Protein AF-A0A353YDJ3-F1 (afdb_monomer)

Solvent-accessible surface area (backbone atoms only — not comparable to full-atom values): 9163 Å² total; per-residue (Å²): 134,84,77,67,96,81,50,89,84,60,76,70,96,67,77,80,76,72,71,76,66,75,85,61,95,69,74,96,69,61,33,63,44,100,56,66,50,52,70,70,47,53,52,40,19,43,54,29,16,43,75,53,62,18,46,76,46,64,39,62,70,49,52,60,70,65,60,52,88,58,36,30,61,24,66,54,40,31,31,22,21,68,60,19,26,40,29,36,42,35,77,42,50,65,34,65,43,36,68,44,67,26,51,28,26,38,32,48,39,48,54,28,24,47,33,69,37,64,70,60,40,54,62,58,40,45,72,52,64,75,74,30,94,44,73,48,78,42,62,32,30,29,74,46,67,47,98,86,68,50,77,42,65,32,83,75,9,16,43,38,32,37,38,25,41,92

Structure (mmCIF, N/CA/C/O backbone):
data_AF-A0A353YDJ3-F1
#
_entry.id   AF-A0A353YDJ3-F1
#
loop_
_atom_site.group_PDB
_atom_site.id
_atom_site.type_symbol
_atom_site.label_atom_id
_atom_site.label_alt_id
_atom_site.label_comp_id
_atom_site.label_asym_id
_atom_site.label_entity_id
_atom_site.label_seq_id
_atom_site.pdbx_PDB_ins_code
_atom_site.Cartn_x
_atom_site.Cartn_y
_atom_site.Cartn_z
_atom_site.occupancy
_atom_site.B_iso_or_equiv
_atom_site.auth_seq_id
_atom_site.auth_comp_id
_atom_site.auth_asym_id
_atom_site.auth_atom_id
_atom_site.pdbx_PDB_model_num
ATOM 1 N N . MET A 1 1 ? 24.835 32.933 -9.445 1.00 48.03 1 MET A N 1
ATOM 2 C CA . MET A 1 1 ? 26.172 32.309 -9.355 1.00 48.03 1 MET A CA 1
ATOM 3 C C . MET A 1 1 ? 26.060 30.941 -10.013 1.00 48.03 1 MET A C 1
ATOM 5 O O . MET A 1 1 ? 25.393 30.081 -9.459 1.00 48.03 1 MET A O 1
ATOM 9 N N . ALA A 1 2 ? 26.530 30.788 -11.253 1.00 55.19 2 ALA A N 1
ATOM 10 C CA . ALA A 1 2 ? 26.428 29.514 -11.968 1.00 55.19 2 ALA A CA 1
ATOM 11 C C . ALA A 1 2 ? 27.532 28.572 -11.469 1.00 55.19 2 ALA A C 1
ATOM 13 O O . ALA A 1 2 ? 28.688 28.983 -11.398 1.00 55.19 2 ALA A O 1
ATOM 14 N N . LEU A 1 3 ? 27.167 27.346 -11.088 1.00 54.28 3 LEU A N 1
ATOM 15 C CA . LEU A 1 3 ? 28.131 26.316 -10.699 1.00 54.28 3 LEU A CA 1
ATOM 16 C C . LEU A 1 3 ? 29.028 25.950 -11.898 1.00 54.28 3 LEU A C 1
ATOM 18 O O . LEU A 1 3 ? 28.551 25.993 -13.040 1.00 54.28 3 LEU A O 1
ATOM 22 N N . PRO A 1 4 ? 30.311 25.617 -11.661 1.00 64.25 4 PRO A N 1
ATOM 23 C CA . PRO A 1 4 ? 31.248 25.253 -12.718 1.00 64.25 4 PRO A CA 1
ATOM 24 C C . PRO A 1 4 ? 30.754 24.029 -13.513 1.00 64.25 4 PRO A C 1
ATOM 26 O O . PRO A 1 4 ? 30.037 23.184 -12.972 1.00 64.25 4 PRO A O 1
ATOM 29 N N . PRO A 1 5 ? 31.099 23.933 -14.810 1.00 62.53 5 PRO A N 1
ATOM 30 C CA . PRO A 1 5 ? 30.530 22.942 -15.727 1.00 62.53 5 PRO A CA 1
ATOM 31 C C . PRO A 1 5 ? 30.808 21.484 -15.329 1.00 62.53 5 PRO A C 1
ATOM 33 O O . PRO A 1 5 ? 29.983 20.631 -15.654 1.00 62.53 5 PRO A O 1
ATOM 36 N N . ASP A 1 6 ? 31.884 21.240 -14.574 1.00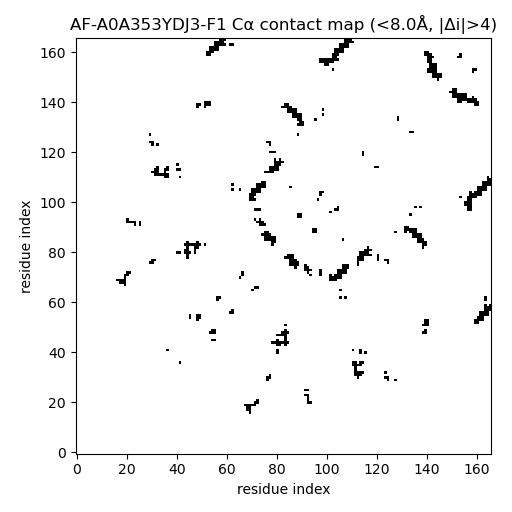 65.88 6 ASP A N 1
ATOM 37 C CA . ASP A 1 6 ? 32.386 19.913 -14.192 1.00 65.88 6 ASP A CA 1
ATOM 38 C C . ASP A 1 6 ? 32.162 19.571 -12.706 1.00 65.88 6 ASP A C 1
ATOM 40 O O . ASP A 1 6 ? 32.916 18.794 -12.125 1.00 65.88 6 ASP A O 1
ATOM 44 N N . ASP A 1 7 ? 31.157 20.169 -12.057 1.00 62.97 7 ASP A N 1
ATOM 45 C CA . ASP A 1 7 ? 30.813 19.815 -10.675 1.00 62.97 7 ASP A CA 1
ATOM 46 C C . ASP A 1 7 ? 30.280 18.364 -10.605 1.00 62.97 7 ASP A C 1
ATOM 48 O O . ASP A 1 7 ? 29.195 18.091 -11.134 1.00 62.97 7 ASP A O 1
ATOM 52 N N . PRO A 1 8 ? 30.994 17.425 -9.945 1.00 57.31 8 PRO A N 1
ATOM 53 C CA . PRO A 1 8 ? 30.561 16.033 -9.813 1.00 57.31 8 PRO A CA 1
ATOM 54 C C . PRO A 1 8 ? 29.278 15.879 -8.981 1.00 57.31 8 PRO A C 1
ATOM 56 O O . PRO A 1 8 ? 28.648 14.824 -9.020 1.00 57.31 8 PRO A O 1
ATOM 59 N N . CYS A 1 9 ? 28.872 16.920 -8.247 1.00 45.53 9 CYS A N 1
ATOM 60 C CA . CYS A 1 9 ? 27.621 16.969 -7.495 1.00 45.53 9 CYS A CA 1
ATOM 61 C C . CYS A 1 9 ? 26.444 17.527 -8.315 1.00 45.53 9 CYS A C 1
ATOM 63 O O . CYS A 1 9 ? 25.332 17.629 -7.792 1.00 45.53 9 CYS A O 1
ATOM 65 N N . ARG A 1 10 ? 26.645 17.894 -9.590 1.00 53.19 10 ARG A N 1
ATOM 66 C CA . ARG A 1 10 ? 25.574 18.419 -10.443 1.00 53.19 10 ARG A CA 1
ATOM 67 C C . ARG A 1 10 ? 24.618 17.288 -10.851 1.00 53.19 10 ARG A C 1
ATOM 69 O O . ARG A 1 10 ? 25.044 16.363 -11.544 1.00 53.19 10 ARG A O 1
ATOM 76 N N . PRO A 1 11 ? 23.322 17.351 -10.490 1.00 46.09 11 PRO A N 1
ATOM 77 C CA . PRO A 1 11 ? 22.370 16.338 -10.924 1.00 46.09 11 PRO A CA 1
ATOM 78 C C . PRO A 1 11 ? 22.221 16.375 -12.456 1.00 46.09 11 PRO A C 1
ATOM 80 O O . PRO A 1 11 ? 22.285 17.459 -13.055 1.00 46.09 11 PRO A O 1
ATOM 83 N N . PRO A 1 12 ? 22.034 15.217 -13.114 1.00 56.09 12 PRO A N 1
ATOM 84 C CA . PRO A 1 12 ? 21.840 15.166 -14.557 1.00 56.09 12 PRO A CA 1
ATOM 85 C C . PRO A 1 12 ? 20.603 15.982 -14.952 1.00 56.09 12 PRO A C 1
ATOM 87 O O . PRO A 1 12 ? 19.600 15.998 -14.240 1.00 56.09 12 PRO A O 1
ATOM 90 N N . ARG A 1 13 ? 20.672 16.672 -16.099 1.00 50.44 13 ARG A N 1
ATOM 91 C CA . ARG A 1 13 ? 19.561 17.504 -16.601 1.00 50.44 13 ARG A CA 1
ATOM 92 C C . ARG A 1 13 ? 18.301 16.695 -16.904 1.00 50.44 13 ARG A C 1
ATOM 94 O O . ARG A 1 13 ? 17.207 17.231 -16.794 1.00 50.44 13 ARG A O 1
ATOM 101 N N . GLU A 1 14 ? 18.466 15.425 -17.256 1.00 38.91 14 GLU A N 1
ATOM 102 C CA . GLU A 1 14 ? 17.385 14.472 -17.469 1.00 38.91 14 GLU A CA 1
ATOM 103 C C . GLU A 1 14 ? 17.770 13.145 -16.824 1.00 38.91 14 GLU A C 1
ATOM 105 O O . GLU A 1 14 ? 18.828 12.579 -17.108 1.00 38.91 14 GLU A O 1
ATOM 110 N N . TYR A 1 15 ? 16.901 12.644 -15.948 1.00 44.25 15 TYR A N 1
ATOM 111 C CA . TYR A 1 15 ? 16.969 11.255 -15.527 1.00 44.25 15 TYR A CA 1
ATOM 112 C C . TYR A 1 15 ? 16.364 10.391 -16.639 1.00 44.25 15 TYR A C 1
ATOM 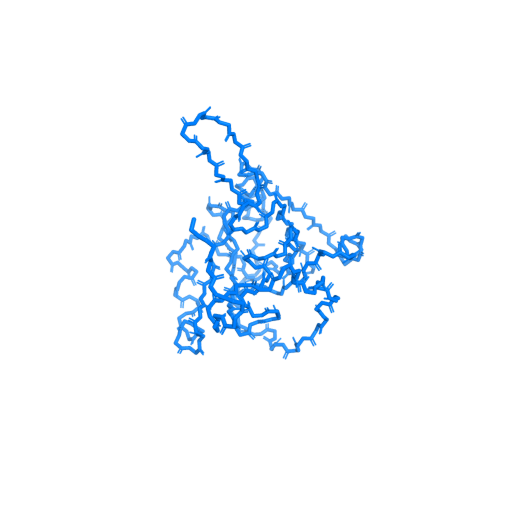114 O O . TYR A 1 15 ? 15.279 10.719 -17.131 1.00 44.25 15 TYR A O 1
ATOM 122 N N . PRO A 1 16 ? 17.021 9.291 -17.048 1.00 42.50 16 PRO A N 1
ATOM 1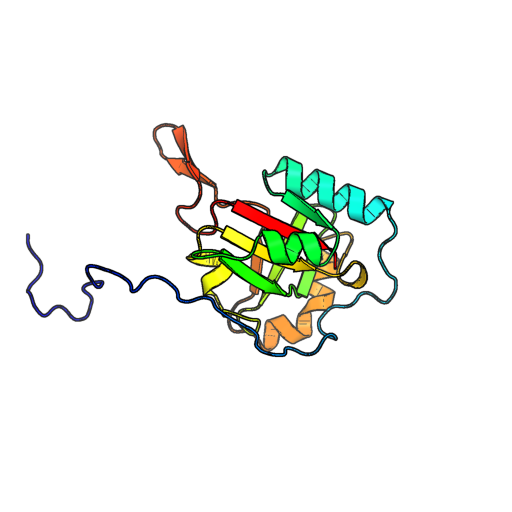23 C CA . PRO A 1 16 ? 16.434 8.373 -18.013 1.00 42.50 16 PRO A CA 1
ATOM 124 C C . PRO A 1 16 ? 15.075 7.896 -17.492 1.00 42.50 16 PRO A C 1
ATOM 126 O O . PRO A 1 16 ? 14.957 7.483 -16.331 1.00 42.50 16 PRO A O 1
ATOM 129 N N . ARG A 1 17 ? 14.041 7.965 -18.342 1.00 42.72 17 ARG A N 1
ATOM 130 C CA . ARG A 1 17 ? 12.711 7.469 -17.973 1.00 42.72 17 ARG A CA 1
ATOM 131 C C . ARG A 1 17 ? 12.824 5.991 -17.571 1.00 42.72 17 ARG A C 1
ATOM 133 O O . ARG A 1 17 ? 13.516 5.242 -18.265 1.00 42.72 17 ARG A O 1
ATOM 140 N N . PRO A 1 18 ? 12.195 5.563 -16.461 1.00 45.25 18 PRO A N 1
ATOM 141 C CA . PRO A 1 18 ? 12.142 4.155 -16.097 1.00 45.25 18 PRO A CA 1
ATOM 142 C C . PRO A 1 18 ? 11.694 3.300 -17.279 1.00 45.25 18 PRO A C 1
ATOM 144 O O . PRO A 1 18 ? 10.592 3.488 -17.787 1.00 45.25 18 PRO A O 1
ATOM 147 N N . GLY A 1 19 ? 12.511 2.323 -17.670 1.00 40.66 19 GLY A N 1
ATOM 148 C CA . GLY A 1 19 ? 11.967 1.117 -18.282 1.00 40.66 19 GLY A CA 1
ATOM 149 C C . GLY A 1 19 ? 11.124 0.355 -17.248 1.00 40.66 19 GLY A C 1
ATOM 150 O O . GLY A 1 19 ? 11.311 0.553 -16.041 1.00 40.66 19 GLY A O 1
ATOM 151 N N . PRO A 1 20 ? 10.202 -0.512 -17.682 1.00 39.97 20 PRO A N 1
ATOM 152 C CA . PRO A 1 20 ? 9.388 -1.298 -16.767 1.00 39.97 20 PRO A CA 1
ATOM 153 C C . PRO A 1 20 ? 10.272 -2.220 -15.912 1.00 39.97 20 PRO A C 1
ATOM 155 O O . PRO A 1 20 ? 11.082 -2.996 -16.423 1.00 39.97 20 PRO A O 1
ATOM 158 N N . VAL A 1 21 ? 10.138 -2.119 -14.589 1.00 44.62 21 VAL A N 1
ATOM 159 C CA . VAL A 1 21 ? 10.876 -2.965 -13.646 1.00 44.62 21 VAL A CA 1
ATOM 160 C C . VAL A 1 21 ? 10.125 -4.288 -13.514 1.00 44.62 21 VAL A C 1
ATOM 162 O O . VAL A 1 21 ? 9.157 -4.393 -12.765 1.00 44.62 21 VAL A O 1
ATOM 165 N N . TYR A 1 22 ? 10.549 -5.298 -14.273 1.00 40.34 22 TYR A N 1
ATOM 166 C CA . TYR A 1 22 ? 9.953 -6.631 -14.233 1.00 40.34 22 TYR A CA 1
ATOM 167 C C . TYR A 1 22 ? 10.728 -7.590 -13.319 1.00 40.34 22 TYR A C 1
ATOM 169 O O . TYR A 1 22 ? 11.937 -7.751 -13.444 1.00 40.34 22 TYR A O 1
ATOM 177 N N . ALA A 1 23 ? 9.967 -8.239 -12.436 1.00 36.62 23 ALA A N 1
ATOM 178 C CA . ALA A 1 23 ? 10.197 -9.522 -11.764 1.00 36.62 23 ALA A CA 1
ATOM 179 C C . ALA A 1 23 ? 11.621 -9.881 -11.256 1.00 36.62 23 ALA A C 1
ATOM 181 O O . ALA A 1 23 ? 12.478 -10.356 -11.990 1.00 36.62 23 ALA A O 1
ATOM 182 N N . CYS A 1 24 ? 11.799 -9.826 -9.936 1.00 30.31 24 CYS A N 1
ATOM 183 C CA . CYS A 1 24 ? 12.750 -10.599 -9.153 1.00 30.31 24 CYS A CA 1
ATOM 184 C C . CYS A 1 24 ? 11.888 -11.536 -8.311 1.00 30.31 24 CYS A C 1
ATOM 186 O O . CYS A 1 24 ? 10.984 -11.087 -7.601 1.00 30.31 24 CYS A O 1
ATOM 188 N N . ALA A 1 25 ? 12.125 -12.837 -8.444 1.00 35.44 25 ALA A N 1
ATOM 189 C CA . ALA A 1 25 ? 11.451 -13.854 -7.659 1.00 35.44 25 ALA A CA 1
ATOM 190 C C . ALA A 1 25 ? 11.921 -13.756 -6.199 1.00 35.44 25 ALA A C 1
ATOM 192 O O . ALA A 1 25 ? 12.898 -14.392 -5.810 1.00 35.44 25 ALA A O 1
ATOM 193 N N . CYS A 1 26 ? 11.240 -12.949 -5.384 1.00 33.66 26 CYS A N 1
ATOM 194 C CA . CYS A 1 26 ? 11.363 -13.062 -3.936 1.00 33.66 26 CYS A CA 1
ATOM 195 C C . CYS A 1 26 ? 10.409 -14.158 -3.441 1.00 33.66 26 CYS A C 1
ATOM 197 O O . CYS A 1 26 ? 9.257 -14.212 -3.879 1.00 33.66 26 CYS A O 1
ATOM 199 N N . PRO A 1 27 ? 10.885 -15.056 -2.562 1.00 38.53 27 PRO A N 1
ATOM 200 C CA . PRO A 1 27 ? 10.130 -16.213 -2.118 1.00 38.53 27 PRO A CA 1
ATOM 201 C C . PRO A 1 27 ? 8.849 -15.748 -1.435 1.00 38.53 27 PRO A C 1
ATOM 203 O O . PRO A 1 27 ? 8.856 -14.869 -0.576 1.00 38.53 27 PRO A O 1
ATOM 206 N N . SER A 1 28 ? 7.754 -16.391 -1.809 1.00 40.72 28 SER A N 1
ATOM 207 C CA . SER A 1 28 ? 6.376 -16.206 -1.357 1.00 40.72 28 SER A CA 1
ATOM 208 C C . SER A 1 28 ? 6.144 -16.316 0.163 1.00 40.72 28 SER A C 1
ATOM 210 O O . SER A 1 28 ? 4.991 -16.357 0.584 1.00 40.72 28 SER A O 1
ATOM 212 N N . ALA A 1 29 ? 7.190 -16.364 0.987 1.00 41.03 29 ALA A N 1
ATOM 213 C CA . ALA A 1 29 ? 7.150 -16.731 2.399 1.00 41.03 29 ALA A CA 1
ATOM 214 C C . ALA A 1 29 ? 7.479 -15.586 3.376 1.00 41.03 29 ALA A C 1
ATOM 216 O O . ALA A 1 29 ? 7.443 -15.807 4.584 1.00 41.03 29 ALA A O 1
ATOM 217 N N . VAL A 1 30 ? 7.799 -14.374 2.907 1.00 48.22 30 VAL A N 1
ATOM 218 C CA . VAL A 1 30 ? 8.104 -13.262 3.822 1.00 48.22 30 VAL A CA 1
ATOM 219 C C . VAL A 1 30 ? 6.799 -12.591 4.262 1.00 48.22 30 VAL A C 1
ATOM 221 O O . VAL A 1 30 ? 6.176 -11.870 3.489 1.00 48.22 30 VAL A O 1
ATOM 224 N N . GLY A 1 31 ? 6.377 -12.863 5.499 1.00 50.00 31 GLY A N 1
ATOM 225 C CA . GLY A 1 31 ? 5.320 -12.114 6.187 1.00 50.00 31 GLY A CA 1
ATOM 226 C C . GLY A 1 31 ? 3.899 -12.695 6.162 1.00 50.00 31 GLY A C 1
ATOM 227 O O . GLY A 1 31 ? 2.962 -11.999 6.544 1.00 50.00 31 GLY A O 1
ATOM 228 N N . ALA A 1 32 ? 3.708 -13.952 5.747 1.00 51.62 32 ALA A N 1
ATOM 229 C CA . ALA A 1 32 ? 2.390 -14.592 5.792 1.00 51.62 32 ALA A CA 1
ATOM 230 C C . ALA A 1 32 ? 1.923 -14.819 7.245 1.00 51.62 32 ALA A C 1
ATOM 232 O O . ALA A 1 32 ? 2.563 -15.537 8.016 1.00 51.62 32 ALA A O 1
ATOM 233 N N . HIS A 1 33 ? 0.785 -14.234 7.615 1.00 49.72 33 HIS A N 1
ATOM 234 C CA . HIS A 1 33 ? 0.070 -14.547 8.844 1.00 49.72 33 HIS A CA 1
ATOM 235 C C . HIS A 1 33 ? -0.612 -15.927 8.698 1.00 49.72 33 HIS A C 1
ATOM 237 O O . HIS A 1 33 ? -1.216 -16.206 7.661 1.00 49.72 33 HIS A O 1
ATOM 243 N N . PRO A 1 34 ? -0.561 -16.816 9.712 1.00 49.06 34 PRO A N 1
ATOM 244 C CA . PRO A 1 34 ? -0.991 -18.218 9.601 1.00 49.06 34 PRO A CA 1
ATOM 245 C C . PRO A 1 34 ? -2.494 -18.436 9.357 1.00 49.06 34 PRO A C 1
ATOM 247 O O . PRO A 1 34 ? -2.929 -19.581 9.240 1.00 49.06 34 PRO A O 1
ATOM 250 N N . ARG A 1 35 ? -3.307 -17.375 9.273 1.00 54.66 35 ARG A N 1
ATOM 251 C CA . ARG A 1 35 ? -4.697 -17.455 8.813 1.00 54.66 35 ARG A CA 1
ATOM 252 C C . ARG A 1 35 ? -4.951 -16.384 7.754 1.00 54.66 35 ARG A C 1
ATOM 254 O O . ARG A 1 35 ? -4.645 -15.223 8.027 1.00 54.66 35 ARG A O 1
ATOM 261 N N . PRO A 1 36 ? -5.542 -16.736 6.596 1.00 57.47 36 PRO A N 1
ATOM 262 C CA . PRO A 1 36 ? -5.975 -15.734 5.635 1.00 57.47 36 PRO A CA 1
ATOM 263 C C . PRO A 1 36 ? -6.957 -14.790 6.322 1.00 57.47 36 PRO A C 1
ATOM 265 O O . PRO A 1 36 ? -7.843 -15.228 7.066 1.00 57.47 36 PRO A O 1
ATOM 268 N N . ALA A 1 37 ? -6.774 -13.492 6.105 1.00 63.44 37 ALA A N 1
ATOM 269 C CA . ALA A 1 37 ? -7.630 -12.501 6.715 1.00 63.44 37 ALA A CA 1
ATOM 270 C C . ALA A 1 37 ? -9.088 -12.699 6.279 1.00 63.44 37 ALA A C 1
ATOM 272 O O . ALA A 1 37 ? -9.393 -12.895 5.101 1.00 63.44 37 ALA A O 1
ATOM 273 N N . GLY A 1 38 ? -10.002 -12.662 7.250 1.00 72.44 38 GLY A N 1
ATOM 274 C CA . GLY A 1 38 ? -11.433 -12.701 6.969 1.00 72.44 38 GLY A CA 1
ATOM 275 C C . GLY A 1 38 ? -11.869 -11.467 6.176 1.00 72.44 38 GLY A C 1
ATOM 276 O O . GLY A 1 38 ? -11.237 -10.413 6.260 1.00 72.44 38 GLY A O 1
ATOM 277 N N . ARG A 1 39 ? -12.986 -11.581 5.447 1.00 79.69 39 ARG A N 1
ATOM 278 C CA . ARG A 1 39 ? -13.521 -10.510 4.587 1.00 79.69 39 ARG A CA 1
ATOM 279 C C . ARG A 1 39 ? -13.592 -9.148 5.291 1.00 79.69 39 ARG A C 1
ATOM 281 O O . ARG A 1 39 ? -13.138 -8.161 4.734 1.00 79.69 39 ARG A O 1
ATOM 288 N N . ALA A 1 40 ? -14.016 -9.131 6.554 1.00 83.06 40 ALA A N 1
ATOM 289 C CA . ALA A 1 40 ? -14.106 -7.917 7.366 1.00 83.06 40 ALA A CA 1
ATOM 290 C C . ALA A 1 40 ? -12.771 -7.163 7.537 1.00 83.06 40 ALA A C 1
ATOM 292 O O . ALA A 1 40 ? -12.761 -5.939 7.646 1.00 83.06 40 ALA A O 1
ATOM 293 N N . VAL A 1 41 ? -11.636 -7.867 7.574 1.00 84.25 41 VAL A N 1
ATOM 294 C CA . VAL A 1 41 ? -10.322 -7.227 7.738 1.00 84.25 41 VAL A CA 1
ATOM 295 C C . VAL A 1 41 ? -9.856 -6.622 6.410 1.00 84.25 41 VAL A C 1
ATOM 297 O O . VAL A 1 41 ? -9.306 -5.524 6.404 1.00 84.25 41 VAL A O 1
ATOM 3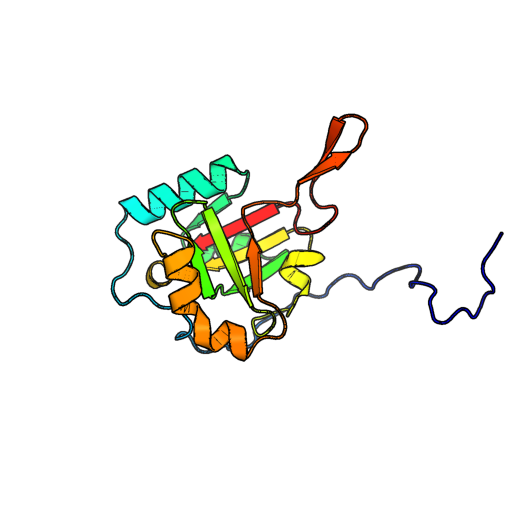00 N N . ILE A 1 42 ? -10.140 -7.291 5.285 1.00 87.56 42 ILE A N 1
ATOM 301 C CA . ILE A 1 42 ? -9.908 -6.748 3.936 1.00 87.56 42 ILE A CA 1
ATOM 302 C C . ILE A 1 42 ? -10.767 -5.500 3.718 1.00 87.56 42 ILE A C 1
ATOM 304 O O . ILE A 1 42 ? -10.266 -4.494 3.220 1.00 87.56 42 ILE A O 1
ATOM 308 N N . ASP A 1 43 ? -12.032 -5.534 4.138 1.00 90.44 43 ASP A N 1
ATOM 309 C CA . ASP A 1 43 ? -12.931 -4.384 4.033 1.00 90.44 43 ASP A CA 1
ATOM 310 C C . ASP A 1 43 ? -12.415 -3.207 4.886 1.00 90.44 43 ASP A C 1
ATOM 312 O O . ASP A 1 43 ? -12.411 -2.066 4.428 1.00 90.44 43 ASP A O 1
ATOM 316 N N . ARG A 1 44 ? -11.888 -3.478 6.093 1.00 90.56 44 ARG A N 1
ATOM 317 C CA . ARG A 1 44 ? -11.256 -2.454 6.945 1.00 90.56 44 ARG A CA 1
ATOM 318 C C . ARG A 1 44 ? -10.024 -1.835 6.285 1.00 90.56 44 ARG A C 1
ATOM 320 O O . ARG A 1 44 ? -9.906 -0.614 6.262 1.00 90.56 44 ARG A O 1
ATOM 327 N N . PHE A 1 45 ? -9.140 -2.666 5.735 1.00 93.69 45 PHE A N 1
ATOM 328 C CA . PHE A 1 45 ? -7.971 -2.198 4.992 1.00 93.69 45 PHE A CA 1
ATOM 329 C C . PHE A 1 45 ? -8.374 -1.335 3.796 1.00 93.69 45 PHE A C 1
ATOM 331 O O . PHE A 1 45 ? -7.801 -0.270 3.584 1.00 93.69 45 PHE A O 1
ATOM 338 N N . THR A 1 46 ? -9.380 -1.785 3.045 1.00 94.25 46 THR A N 1
ATOM 339 C CA . THR A 1 46 ? -9.894 -1.085 1.866 1.00 94.25 46 THR A CA 1
ATOM 340 C C . THR A 1 46 ? -10.420 0.289 2.247 1.00 94.25 46 THR A C 1
ATOM 342 O O . THR A 1 46 ? -9.951 1.286 1.708 1.00 94.25 46 THR A O 1
ATOM 345 N N . ALA A 1 47 ? -11.287 0.359 3.260 1.00 93.56 47 ALA A N 1
ATOM 346 C CA . ALA A 1 47 ? -11.816 1.623 3.756 1.00 93.56 47 ALA A CA 1
ATOM 347 C C . ALA A 1 47 ? -10.707 2.572 4.242 1.00 93.56 47 ALA A C 1
ATOM 349 O O . ALA A 1 47 ? -10.752 3.770 3.966 1.00 93.56 47 ALA A O 1
ATOM 350 N N . ALA A 1 48 ? -9.696 2.050 4.944 1.00 93.50 48 ALA A N 1
ATOM 351 C CA . ALA A 1 48 ? -8.590 2.858 5.448 1.00 93.50 48 ALA A CA 1
ATOM 352 C C . ALA A 1 48 ? -7.696 3.400 4.317 1.00 93.50 48 ALA A C 1
ATOM 354 O O . ALA A 1 48 ? -7.355 4.584 4.324 1.00 93.50 48 ALA A O 1
ATOM 355 N N . LEU A 1 49 ? -7.358 2.568 3.325 1.00 94.38 49 LEU A N 1
ATOM 356 C CA . LEU A 1 49 ? -6.537 2.980 2.185 1.00 94.38 49 LEU A CA 1
ATOM 357 C C . LEU A 1 49 ? -7.285 3.972 1.277 1.00 94.38 49 LEU A C 1
ATOM 359 O O . LEU A 1 49 ? -6.706 4.966 0.837 1.00 94.38 49 LEU A O 1
ATOM 363 N N . GLU A 1 50 ? -8.575 3.754 1.032 1.00 93.88 50 GLU A N 1
ATOM 364 C CA . GLU A 1 50 ? -9.403 4.671 0.241 1.00 93.88 50 GLU A CA 1
ATOM 365 C C . GLU A 1 50 ? -9.603 6.019 0.945 1.00 93.88 50 GLU A C 1
ATOM 367 O O . GLU A 1 50 ? -9.547 7.065 0.296 1.00 93.88 50 GLU A O 1
ATOM 372 N N . ALA A 1 51 ? -9.729 6.035 2.278 1.00 92.06 51 ALA A N 1
ATOM 373 C CA . ALA A 1 51 ? -9.834 7.272 3.057 1.00 92.06 51 ALA A CA 1
ATOM 374 C C . ALA A 1 51 ? -8.594 8.175 2.922 1.00 92.06 51 ALA A C 1
ATOM 376 O O . ALA A 1 51 ? -8.699 9.403 2.988 1.00 92.06 51 ALA A O 1
ATOM 377 N N . VAL A 1 52 ? -7.414 7.589 2.696 1.00 89.88 52 VAL A N 1
ATOM 378 C CA . VAL A 1 52 ? -6.179 8.342 2.430 1.00 89.88 52 VAL A CA 1
ATOM 379 C C . VAL A 1 52 ? -5.939 8.602 0.939 1.00 89.88 52 VAL A C 1
ATOM 381 O O . VAL A 1 52 ? -4.985 9.302 0.604 1.00 89.88 52 VAL A O 1
ATOM 384 N N . GLY A 1 53 ? -6.833 8.146 0.057 1.00 89.88 53 GLY A N 1
ATOM 385 C CA . GLY A 1 53 ? -6.790 8.381 -1.388 1.00 89.88 53 GLY A CA 1
ATOM 386 C C . GLY A 1 53 ? -6.040 7.317 -2.190 1.00 89.88 53 GLY A C 1
ATOM 387 O O . GLY A 1 53 ? -5.652 7.595 -3.319 1.00 89.88 53 GLY A O 1
ATOM 388 N N . GLY A 1 54 ? -5.788 6.140 -1.614 1.00 92.50 54 GLY A N 1
ATOM 389 C CA . GLY A 1 54 ? -5.336 4.972 -2.367 1.00 92.50 54 GLY A CA 1
ATOM 390 C C . GLY A 1 54 ? -6.506 4.190 -2.966 1.00 92.50 54 GLY A C 1
ATOM 391 O O . GLY A 1 54 ? -7.673 4.514 -2.752 1.00 92.50 54 GLY A O 1
ATOM 392 N N . HIS A 1 55 ? -6.189 3.136 -3.712 1.00 94.88 55 HIS A N 1
ATOM 393 C CA . HIS A 1 55 ? -7.183 2.334 -4.425 1.00 94.88 55 HIS A CA 1
ATOM 394 C C . HIS A 1 55 ? -6.958 0.842 -4.204 1.00 94.88 55 HIS A C 1
ATOM 396 O O . HIS A 1 55 ? -5.824 0.372 -4.301 1.00 94.88 55 HIS A O 1
ATOM 402 N N . VAL A 1 56 ? -8.033 0.083 -3.989 1.00 94.56 56 VAL A N 1
ATOM 403 C CA . VAL A 1 56 ? -7.978 -1.381 -3.893 1.00 94.56 56 VAL A CA 1
ATOM 404 C C . VAL A 1 56 ? -8.649 -2.025 -5.100 1.00 94.56 56 VAL A C 1
ATOM 406 O O . VAL A 1 56 ? -9.719 -1.615 -5.536 1.00 94.56 56 VAL A O 1
ATOM 409 N N . HIS A 1 57 ? -8.018 -3.071 -5.623 1.00 94.69 57 HIS A N 1
ATOM 410 C CA . HIS A 1 57 ? -8.523 -3.896 -6.713 1.00 94.69 57 HIS A CA 1
ATOM 411 C C . HIS A 1 57 ? -8.398 -5.380 -6.366 1.00 94.69 57 HIS A C 1
ATOM 413 O O . HIS A 1 57 ? -7.643 -5.767 -5.472 1.00 94.69 57 HIS A O 1
ATOM 419 N N . HIS A 1 58 ? -9.102 -6.230 -7.112 1.00 92.25 58 HIS A N 1
ATOM 420 C CA . HIS A 1 58 ? -9.076 -7.679 -6.922 1.00 92.25 58 HIS A CA 1
ATOM 421 C C . HIS A 1 58 ? -8.846 -8.417 -8.244 1.00 92.25 58 HIS A C 1
ATOM 423 O O . HIS A 1 58 ? -9.418 -8.059 -9.275 1.00 92.25 58 HIS A O 1
ATOM 429 N N . GLY A 1 59 ? -8.055 -9.489 -8.179 1.00 89.25 59 GLY A N 1
ATOM 430 C CA . GLY A 1 59 ? -7.792 -10.410 -9.279 1.00 89.25 59 GLY A CA 1
ATOM 431 C C . GLY A 1 59 ? -6.626 -10.001 -10.182 1.00 89.25 59 GLY A C 1
ATOM 432 O O . GLY A 1 59 ? -6.291 -8.824 -10.332 1.00 89.25 59 GLY A O 1
ATOM 433 N N . ARG A 1 60 ? -6.025 -11.001 -10.841 1.00 88.75 60 ARG A N 1
ATOM 434 C CA . ARG A 1 60 ? -4.894 -10.806 -11.769 1.00 88.75 60 ARG A CA 1
ATOM 435 C C . ARG A 1 60 ? -5.230 -9.891 -12.943 1.00 88.75 60 ARG A C 1
ATOM 437 O O . ARG A 1 60 ? -4.395 -9.089 -13.333 1.00 88.75 60 ARG A O 1
ATOM 444 N N . GLU A 1 61 ? -6.461 -9.932 -13.442 1.00 90.88 61 GLU A N 1
ATOM 445 C CA . GLU A 1 61 ? -6.885 -9.057 -14.540 1.00 90.88 61 GLU A CA 1
ATOM 446 C C . GLU A 1 61 ? -6.773 -7.569 -14.180 1.00 90.88 61 GLU A C 1
ATOM 448 O O . GLU A 1 61 ? -6.447 -6.747 -15.032 1.00 90.88 61 GLU A O 1
ATOM 453 N N . ALA A 1 62 ? -7.034 -7.202 -12.919 1.00 89.44 62 ALA A N 1
ATOM 454 C CA . ALA A 1 62 ? -6.865 -5.826 -12.466 1.00 89.44 62 ALA A CA 1
ATOM 455 C C . ALA A 1 62 ? -5.389 -5.429 -12.409 1.00 89.44 62 ALA A C 1
ATOM 457 O O . ALA A 1 62 ? -5.040 -4.326 -12.827 1.00 89.44 62 ALA A O 1
ATOM 458 N N . LEU A 1 63 ? -4.527 -6.345 -11.957 1.00 88.44 63 LEU A N 1
ATOM 459 C CA . LEU A 1 63 ? -3.082 -6.140 -11.968 1.00 88.44 63 LEU A CA 1
ATOM 460 C C . LEU A 1 63 ? -2.571 -5.907 -13.392 1.00 88.44 63 LEU A C 1
ATOM 462 O O . LEU A 1 63 ? -1.790 -4.987 -13.612 1.00 88.44 63 LEU A O 1
ATOM 466 N N . ASP A 1 64 ? -3.038 -6.699 -14.357 1.00 88.50 64 ASP A N 1
ATOM 467 C CA . ASP A 1 64 ? -2.612 -6.591 -15.752 1.00 88.50 64 ASP A CA 1
ATOM 468 C C . ASP A 1 64 ? -3.070 -5.280 -16.405 1.00 88.50 64 ASP A C 1
ATOM 470 O O . ASP A 1 64 ? -2.300 -4.671 -17.144 1.00 88.50 64 ASP A O 1
ATOM 474 N N . ARG A 1 65 ? -4.276 -4.789 -16.078 1.00 89.94 65 ARG A N 1
ATOM 475 C CA . ARG A 1 65 ? -4.784 -3.491 -16.565 1.00 89.94 65 ARG A CA 1
ATOM 476 C C . ARG A 1 65 ? -3.999 -2.286 -16.050 1.00 89.94 65 ARG A C 1
ATOM 478 O O . ARG A 1 65 ? -3.948 -1.271 -16.733 1.00 89.94 65 ARG A O 1
ATOM 485 N N . LEU A 1 66 ? -3.443 -2.376 -14.843 1.00 87.94 66 LEU A N 1
ATOM 486 C CA . LEU A 1 66 ? -2.697 -1.278 -14.222 1.00 87.94 66 LEU A CA 1
ATOM 487 C C . LEU A 1 66 ? -1.245 -1.199 -14.707 1.00 87.94 66 LEU A C 1
ATOM 489 O O . LEU A 1 66 ? -0.572 -0.208 -14.443 1.00 87.94 66 LEU A O 1
ATOM 493 N N . ARG A 1 67 ? -0.738 -2.221 -15.403 1.00 87.06 67 ARG A N 1
ATOM 494 C CA . ARG A 1 67 ? 0.627 -2.211 -15.943 1.00 87.06 67 ARG A CA 1
ATOM 495 C C . ARG A 1 67 ? 0.747 -1.208 -17.089 1.00 87.06 67 ARG A C 1
ATOM 497 O O . ARG A 1 67 ? -0.117 -1.125 -17.955 1.00 87.06 67 ARG A O 1
ATOM 504 N N . GLY A 1 68 ? 1.872 -0.502 -17.135 1.00 83.69 68 GLY A N 1
ATOM 505 C CA . GLY A 1 68 ? 2.156 0.472 -18.184 1.00 83.69 68 GLY A CA 1
ATOM 506 C C . GLY A 1 68 ? 3.469 1.210 -17.952 1.00 83.69 68 GLY A C 1
ATOM 507 O O . GLY A 1 68 ? 4.224 0.900 -17.029 1.00 83.69 68 GLY A O 1
ATOM 508 N N . GLU A 1 69 ? 3.748 2.194 -18.801 1.00 79.50 69 GLU A N 1
ATOM 509 C CA . GLU A 1 69 ? 4.898 3.083 -18.628 1.00 79.50 69 GLU A CA 1
ATOM 510 C C . GLU A 1 69 ? 4.724 3.966 -17.385 1.00 79.50 69 GLU A C 1
ATOM 512 O O . GLU A 1 69 ? 3.653 4.518 -17.146 1.00 79.50 69 GLU A O 1
ATOM 517 N N . GLY A 1 70 ? 5.785 4.108 -16.584 1.00 81.12 70 GLY A N 1
ATOM 518 C CA . GLY A 1 70 ? 5.749 4.899 -15.347 1.00 81.12 70 GLY A CA 1
ATOM 519 C C . GLY A 1 70 ? 5.041 4.223 -14.168 1.00 81.12 70 GLY A C 1
ATOM 520 O O . GLY A 1 70 ? 4.921 4.836 -13.110 1.00 81.12 70 GLY A O 1
ATOM 521 N N . VAL A 1 71 ? 4.610 2.968 -14.322 1.00 87.44 71 VAL A N 1
ATOM 522 C CA . VAL A 1 71 ? 4.011 2.179 -13.243 1.00 87.44 71 VAL A CA 1
ATOM 523 C C . VAL A 1 71 ? 5.028 1.188 -12.694 1.00 87.44 71 VAL A C 1
ATOM 525 O O . VAL A 1 71 ? 5.624 0.405 -13.437 1.00 87.44 71 VAL A O 1
ATOM 528 N N . SER A 1 72 ? 5.190 1.185 -11.376 1.00 89.00 72 SER A N 1
ATOM 529 C CA . SER A 1 72 ? 5.953 0.159 -10.671 1.00 89.00 72 SER A CA 1
ATOM 530 C C . SER A 1 72 ? 5.016 -0.875 -10.064 1.00 89.00 72 SER A C 1
ATOM 532 O O . SER A 1 72 ? 4.009 -0.524 -9.457 1.00 89.00 72 SER A O 1
ATOM 534 N N . VAL A 1 73 ? 5.341 -2.157 -10.233 1.00 89.94 73 VAL A N 1
ATOM 535 C CA . VAL A 1 73 ? 4.602 -3.260 -9.611 1.00 89.94 73 VAL A CA 1
ATOM 536 C C . VAL A 1 73 ? 5.524 -3.973 -8.637 1.00 89.94 73 VAL A C 1
ATOM 538 O O . VAL A 1 73 ? 6.572 -4.482 -9.042 1.00 89.94 73 VAL A O 1
ATOM 541 N N . THR A 1 74 ? 5.146 -4.031 -7.363 1.00 90.38 74 THR A N 1
ATOM 542 C CA . THR A 1 74 ? 5.950 -4.701 -6.334 1.00 90.38 74 THR A CA 1
ATOM 543 C C . THR A 1 74 ? 5.108 -5.612 -5.451 1.00 90.38 74 THR A C 1
ATOM 545 O O . THR A 1 74 ? 3.974 -5.261 -5.135 1.00 90.38 74 THR A O 1
ATOM 548 N N . PRO A 1 75 ? 5.663 -6.724 -4.947 1.00 90.06 75 PRO A N 1
ATOM 549 C CA . PRO A 1 75 ? 5.074 -7.409 -3.809 1.00 90.06 75 PRO A CA 1
ATOM 550 C C . PRO A 1 75 ? 5.204 -6.543 -2.546 1.00 90.06 75 PRO A C 1
ATOM 552 O O . PRO A 1 75 ? 6.030 -5.627 -2.486 1.00 90.06 75 PRO A O 1
ATOM 555 N N . CYS A 1 76 ? 4.429 -6.863 -1.514 1.00 89.94 76 CYS A N 1
ATOM 556 C CA . CYS A 1 76 ? 4.586 -6.303 -0.171 1.00 89.94 76 CYS A CA 1
ATOM 557 C C . CYS A 1 76 ? 5.052 -7.359 0.836 1.00 89.94 76 CYS A C 1
ATOM 559 O O . CYS A 1 76 ? 4.936 -8.558 0.590 1.00 89.94 76 CYS A O 1
ATOM 561 N N . LEU A 1 77 ? 5.558 -6.906 1.983 1.00 89.56 77 LEU A N 1
ATOM 562 C CA . LEU A 1 77 ? 5.851 -7.757 3.139 1.00 89.56 77 LEU A CA 1
ATOM 563 C C . LEU A 1 77 ? 4.606 -7.989 3.996 1.00 89.56 77 LEU A C 1
ATOM 565 O O . LEU A 1 77 ? 4.338 -9.108 4.416 1.00 89.56 77 LEU A O 1
ATOM 569 N N . ALA A 1 78 ? 3.873 -6.910 4.271 1.00 91.06 78 ALA A N 1
ATOM 570 C CA . ALA A 1 78 ? 2.696 -6.904 5.125 1.00 91.06 78 ALA A CA 1
ATOM 571 C C . ALA A 1 78 ? 1.777 -5.732 4.758 1.00 91.06 78 ALA A C 1
ATOM 573 O O . ALA A 1 78 ? 2.215 -4.735 4.174 1.00 91.06 78 ALA A O 1
ATOM 574 N N . LEU A 1 79 ? 0.509 -5.851 5.139 1.00 92.81 79 LEU A N 1
ATOM 575 C CA . LEU A 1 79 ? -0.530 -4.843 4.949 1.00 92.81 79 LEU A CA 1
ATOM 576 C C . LEU A 1 79 ? -1.205 -4.581 6.294 1.00 92.81 79 LEU A C 1
ATOM 578 O O . LEU A 1 79 ? -1.679 -5.518 6.931 1.00 92.81 79 LEU A O 1
ATOM 582 N N . VAL A 1 80 ? -1.276 -3.328 6.726 1.00 94.06 80 VAL A N 1
ATOM 583 C CA . VAL A 1 80 ? -1.867 -2.950 8.015 1.00 94.06 80 VAL A CA 1
ATOM 584 C C . VAL A 1 80 ? -3.310 -2.521 7.810 1.00 94.06 80 VAL A C 1
ATOM 586 O O . VAL A 1 80 ? -3.574 -1.472 7.221 1.00 94.06 80 VAL A O 1
ATOM 589 N N . ALA A 1 81 ? -4.249 -3.317 8.315 1.00 92.31 81 ALA A N 1
ATOM 590 C CA . ALA A 1 81 ? -5.677 -3.079 8.141 1.00 92.31 81 ALA A CA 1
ATOM 591 C C . ALA A 1 81 ? -6.173 -1.819 8.856 1.00 92.31 81 ALA A C 1
ATOM 593 O O . ALA A 1 81 ? -7.069 -1.151 8.352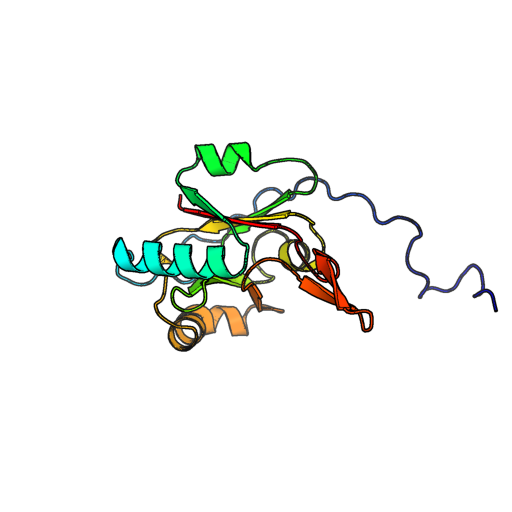 1.00 92.31 81 ALA A O 1
ATOM 594 N N . GLU A 1 82 ? -5.604 -1.484 10.015 1.00 91.50 82 GLU A N 1
ATOM 595 C CA . GLU A 1 82 ? -5.992 -0.300 10.783 1.00 91.50 82 GLU A CA 1
ATOM 596 C C . GLU A 1 82 ? -5.800 1.011 10.015 1.00 91.50 82 GLU A C 1
ATOM 598 O O . GLU A 1 82 ? -6.676 1.872 10.059 1.00 91.50 82 GLU A O 1
ATOM 603 N N . THR A 1 83 ? -4.675 1.152 9.317 1.00 92.75 83 THR A N 1
ATOM 604 C CA . THR A 1 83 ? -4.253 2.410 8.688 1.00 92.75 83 THR A CA 1
ATOM 605 C C . THR A 1 83 ? -4.285 2.370 7.164 1.00 92.75 83 THR A C 1
ATOM 607 O O . THR A 1 83 ? -4.050 3.395 6.532 1.00 92.75 83 THR A O 1
ATOM 610 N N . GLY A 1 84 ? -4.553 1.210 6.556 1.00 93.50 84 GLY A N 1
ATOM 611 C CA . GLY A 1 84 ? -4.445 1.037 5.107 1.00 93.50 84 GLY A CA 1
ATOM 612 C C . GLY A 1 84 ? -2.994 1.131 4.625 1.00 93.50 84 GLY A C 1
ATOM 613 O O . GLY A 1 84 ? -2.734 1.602 3.523 1.00 93.50 84 GLY A O 1
ATOM 614 N N . THR A 1 85 ? -2.026 0.749 5.463 1.00 94.50 85 THR A N 1
ATOM 615 C CA . THR A 1 85 ? -0.597 0.896 5.150 1.00 94.50 85 THR A CA 1
ATOM 616 C C . THR A 1 85 ? -0.057 -0.336 4.441 1.00 94.50 85 THR A C 1
ATOM 618 O O . THR A 1 85 ? -0.283 -1.462 4.879 1.00 94.50 85 THR A O 1
ATOM 621 N N . VAL A 1 86 ? 0.742 -0.124 3.400 1.00 93.94 86 VAL A N 1
ATOM 622 C CA . VAL A 1 86 ? 1.531 -1.171 2.748 1.00 93.94 86 VAL A CA 1
ATOM 623 C C . VAL A 1 86 ? 2.972 -1.112 3.238 1.00 93.94 86 VAL A C 1
ATOM 625 O O . VAL A 1 86 ? 3.583 -0.044 3.257 1.00 93.94 86 VAL A O 1
ATOM 628 N N . VAL A 1 87 ? 3.541 -2.262 3.590 1.00 92.69 87 VAL A N 1
ATOM 629 C CA . VAL A 1 87 ? 4.950 -2.386 3.966 1.00 92.69 87 VAL A CA 1
ATOM 630 C C . VAL A 1 87 ? 5.749 -2.995 2.818 1.00 92.69 87 VAL A C 1
ATOM 632 O O . VAL A 1 87 ? 5.474 -4.116 2.386 1.00 92.69 87 VAL A O 1
ATOM 635 N N . VAL A 1 88 ? 6.773 -2.283 2.350 1.00 91.44 88 VAL A N 1
ATOM 636 C CA . VAL A 1 88 ? 7.647 -2.702 1.242 1.00 91.44 88 VA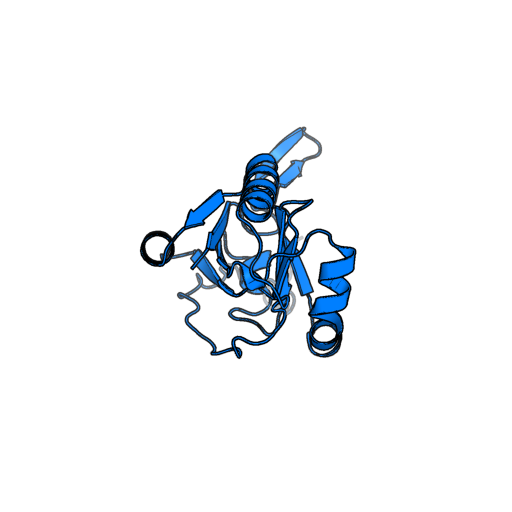L A CA 1
ATOM 637 C C . VAL A 1 88 ? 9.106 -2.659 1.696 1.00 91.44 88 VAL A C 1
ATOM 639 O O . VAL A 1 88 ? 9.513 -1.740 2.399 1.00 91.44 88 VAL A O 1
ATOM 642 N N . SER A 1 89 ? 9.909 -3.650 1.309 1.00 89.38 89 SER A N 1
ATOM 643 C CA . SER A 1 89 ? 11.354 -3.687 1.580 1.00 89.38 89 SER A CA 1
ATOM 644 C C . SER A 1 89 ? 12.158 -3.300 0.344 1.00 89.38 89 SER A C 1
ATOM 646 O O . SER A 1 89 ? 11.800 -3.643 -0.780 1.00 89.38 89 SER A O 1
ATOM 648 N N . SER A 1 90 ? 13.308 -2.660 0.556 1.00 86.00 90 SER A N 1
ATOM 649 C CA . SER A 1 90 ? 14.274 -2.360 -0.503 1.00 86.00 90 SER A CA 1
ATOM 650 C C . SER A 1 90 ? 14.931 -3.600 -1.122 1.00 86.00 90 SER A C 1
ATOM 652 O O . SER A 1 90 ? 15.728 -3.461 -2.045 1.00 86.00 90 SER A O 1
ATOM 654 N N . ARG A 1 91 ? 14.713 -4.794 -0.563 1.00 82.31 91 ARG A N 1
ATOM 655 C CA . ARG A 1 91 ? 15.157 -6.071 -1.143 1.00 82.31 91 ARG A CA 1
ATOM 656 C C . ARG A 1 91 ? 14.135 -6.649 -2.114 1.00 82.31 91 ARG A C 1
ATOM 658 O O . ARG A 1 91 ? 14.479 -7.545 -2.880 1.00 82.31 91 ARG A O 1
ATOM 665 N N . LEU A 1 92 ? 12.899 -6.151 -2.068 1.00 79.56 92 LEU A N 1
ATOM 666 C CA . LEU A 1 92 ? 11.866 -6.509 -3.022 1.00 79.56 92 LEU A CA 1
ATOM 667 C C . LEU A 1 92 ? 12.139 -5.841 -4.373 1.00 79.56 92 LEU A C 1
ATOM 669 O O . LEU A 1 92 ? 13.065 -5.046 -4.564 1.00 79.56 92 LEU A O 1
ATOM 673 N N . LEU A 1 93 ? 11.301 -6.205 -5.333 1.00 76.12 93 LEU A N 1
ATOM 674 C CA . LEU A 1 93 ? 11.330 -5.694 -6.689 1.00 76.12 93 LEU A CA 1
ATOM 675 C C . LEU A 1 93 ? 11.420 -4.168 -6.769 1.00 76.12 93 LEU A C 1
ATOM 677 O O . LEU A 1 93 ? 10.641 -3.459 -6.147 1.00 76.12 93 LEU A O 1
ATOM 681 N N . GLY A 1 94 ? 12.376 -3.672 -7.557 1.00 70.62 94 GLY A N 1
ATOM 682 C CA . GLY A 1 94 ? 12.587 -2.235 -7.770 1.00 70.62 94 GLY A CA 1
ATOM 683 C C . GLY A 1 94 ? 13.328 -1.502 -6.649 1.00 70.62 94 GLY A C 1
ATOM 684 O O . GLY A 1 94 ? 13.629 -0.315 -6.793 1.00 70.62 94 GLY A O 1
ATOM 685 N N . GLY A 1 95 ? 13.701 -2.180 -5.564 1.00 83.31 95 GLY A N 1
ATOM 686 C CA . GLY A 1 95 ? 14.470 -1.573 -4.485 1.00 83.31 95 GLY A CA 1
ATOM 687 C C . GLY A 1 95 ? 13.710 -0.436 -3.801 1.00 83.31 95 GLY A C 1
ATOM 688 O O . GLY A 1 95 ? 12.597 -0.626 -3.330 1.00 83.31 95 GLY A O 1
ATOM 689 N N . ARG A 1 96 ? 14.312 0.757 -3.724 1.00 85.19 96 ARG A N 1
ATOM 690 C CA . ARG A 1 96 ? 13.670 1.946 -3.118 1.00 85.19 96 ARG A CA 1
ATOM 691 C C . ARG A 1 96 ? 12.914 2.814 -4.125 1.00 85.19 96 ARG A C 1
ATOM 693 O O . ARG A 1 96 ? 12.255 3.766 -3.728 1.00 85.19 96 ARG A O 1
ATOM 700 N N . ARG A 1 97 ? 13.046 2.528 -5.421 1.00 83.62 97 ARG A N 1
ATOM 701 C CA . ARG A 1 97 ? 12.515 3.375 -6.494 1.00 83.62 97 ARG A CA 1
ATOM 702 C C . ARG A 1 97 ? 10.976 3.417 -6.533 1.00 83.62 97 ARG A C 1
ATOM 704 O O . ARG A 1 97 ? 10.468 4.536 -6.581 1.00 83.62 97 ARG A O 1
ATOM 711 N N . PRO A 1 98 ? 10.247 2.285 -6.438 1.00 83.62 98 PRO A N 1
ATOM 712 C CA . PRO A 1 98 ? 8.782 2.265 -6.501 1.00 83.62 98 PRO A CA 1
ATOM 713 C C . PRO A 1 98 ? 8.120 3.215 -5.502 1.00 83.62 98 PRO A C 1
ATOM 715 O O . PRO A 1 98 ? 7.189 3.934 -5.838 1.00 83.62 98 PRO A O 1
ATOM 718 N N . SER A 1 99 ? 8.669 3.286 -4.289 1.00 82.56 99 SER A N 1
ATOM 719 C CA . SER A 1 99 ? 8.113 4.098 -3.207 1.00 82.56 99 SER A CA 1
ATOM 720 C C . SER A 1 99 ? 8.547 5.569 -3.227 1.00 82.56 99 SER A C 1
ATOM 722 O O . SER A 1 99 ? 8.032 6.350 -2.432 1.00 82.56 99 SER A O 1
ATOM 724 N N . LEU A 1 100 ? 9.522 5.951 -4.062 1.00 83.38 100 LEU A N 1
ATOM 725 C CA . LEU A 1 100 ? 10.160 7.277 -4.013 1.00 83.38 100 LEU A CA 1
ATOM 726 C C . LEU A 1 100 ? 10.083 8.061 -5.323 1.00 83.38 100 LEU A C 1
ATOM 728 O O . LEU A 1 100 ? 10.061 9.287 -5.286 1.00 83.38 100 LEU A O 1
ATOM 732 N N . VAL A 1 101 ? 10.120 7.376 -6.465 1.00 83.31 101 VAL A N 1
ATOM 733 C CA . VAL A 1 101 ? 10.339 8.006 -7.776 1.00 83.31 101 VAL A CA 1
ATOM 734 C C . VAL A 1 101 ? 9.185 7.746 -8.727 1.00 83.31 101 VAL A C 1
ATOM 736 O O . VAL A 1 101 ? 8.817 8.634 -9.493 1.00 83.31 101 VAL A O 1
ATOM 739 N N . ASP A 1 102 ? 8.650 6.527 -8.726 1.00 84.69 102 ASP A N 1
ATOM 740 C CA . ASP A 1 102 ? 7.681 6.141 -9.741 1.00 84.69 102 ASP A CA 1
ATOM 741 C C . ASP A 1 102 ? 6.319 6.797 -9.428 1.00 84.69 102 ASP A C 1
ATOM 743 O O . ASP A 1 102 ? 5.851 6.725 -8.290 1.00 84.69 102 ASP A O 1
ATOM 747 N N . PRO A 1 103 ? 5.681 7.471 -10.406 1.00 85.62 103 PRO A N 1
ATOM 748 C CA . PRO A 1 103 ? 4.475 8.264 -10.164 1.00 85.62 103 PRO A CA 1
ATOM 749 C C . PRO A 1 103 ? 3.283 7.404 -9.740 1.00 85.62 103 PRO A C 1
ATOM 751 O O . PRO A 1 103 ? 2.433 7.875 -8.986 1.00 85.62 103 PRO A O 1
ATOM 754 N N . VAL A 1 104 ? 3.242 6.150 -10.194 1.00 89.62 104 VAL A N 1
ATOM 755 C CA . VAL A 1 104 ? 2.220 5.173 -9.824 1.00 89.62 104 VAL A CA 1
ATOM 756 C C . VAL A 1 104 ? 2.895 3.948 -9.223 1.00 89.62 104 VAL A C 1
ATOM 758 O O . VAL A 1 104 ? 3.776 3.333 -9.838 1.00 89.62 104 VAL A O 1
ATOM 761 N N . HIS A 1 105 ? 2.443 3.566 -8.031 1.00 92.75 105 HIS A N 1
ATOM 762 C CA . HIS A 1 105 ? 2.910 2.369 -7.344 1.00 92.75 105 HIS A CA 1
ATOM 763 C C . HIS A 1 105 ? 1.765 1.379 -7.154 1.00 92.75 105 HIS A C 1
ATOM 765 O O . HIS A 1 105 ? 0.799 1.633 -6.437 1.00 92.75 105 HIS A O 1
ATOM 771 N N . VAL A 1 106 ? 1.882 0.237 -7.823 1.00 92.75 106 VAL A N 1
ATOM 772 C CA . VAL A 1 106 ? 0.954 -0.885 -7.731 1.00 92.75 106 VAL A CA 1
ATOM 773 C C . VAL A 1 106 ? 1.575 -1.970 -6.863 1.00 92.75 106 VAL A C 1
ATOM 775 O O . VAL A 1 106 ? 2.693 -2.430 -7.092 1.00 92.75 106 VAL A O 1
ATOM 778 N N . VAL A 1 107 ? 0.823 -2.408 -5.868 1.00 93.31 107 VAL A N 1
ATOM 779 C CA . VAL A 1 107 ? 1.241 -3.422 -4.913 1.00 93.31 107 VAL A CA 1
ATOM 780 C C . VAL A 1 107 ? 0.458 -4.694 -5.188 1.00 93.31 107 VAL A C 1
ATOM 782 O O . VAL A 1 107 ? -0.767 -4.712 -5.081 1.00 93.31 107 VAL A O 1
ATOM 785 N N . GLU A 1 108 ? 1.169 -5.764 -5.522 1.00 92.62 108 GLU A N 1
ATOM 786 C CA . GLU A 1 108 ? 0.612 -7.112 -5.581 1.00 92.62 108 GLU A CA 1
ATOM 787 C C . GLU A 1 108 ? 0.585 -7.689 -4.161 1.00 92.62 108 GLU A C 1
ATOM 789 O O . GLU A 1 108 ? 1.626 -7.850 -3.517 1.00 92.62 108 GLU A O 1
ATOM 794 N N . ALA A 1 109 ? -0.617 -7.960 -3.665 1.00 91.50 109 ALA A N 1
ATOM 795 C CA . ALA A 1 109 ? -0.877 -8.293 -2.275 1.00 91.50 109 ALA A CA 1
ATOM 796 C C . ALA A 1 109 ? -1.673 -9.591 -2.157 1.00 91.50 109 ALA A C 1
ATOM 798 O O . ALA A 1 109 ? -2.546 -9.884 -2.972 1.00 91.50 109 ALA A O 1
ATOM 799 N N . ARG A 1 110 ? -1.425 -10.344 -1.087 1.00 88.81 110 ARG A N 1
ATOM 800 C CA . ARG A 1 110 ? -2.212 -11.528 -0.737 1.00 88.81 110 ARG A CA 1
ATOM 801 C C . ARG A 1 110 ? -2.942 -11.323 0.586 1.00 88.81 110 ARG A C 1
ATOM 803 O O . ARG A 1 110 ? -2.458 -10.636 1.485 1.00 88.81 110 ARG A O 1
ATOM 810 N N . ALA A 1 111 ? -4.099 -11.964 0.735 1.00 86.69 111 ALA A N 1
ATOM 811 C CA . ALA A 1 111 ? -4.922 -11.841 1.941 1.00 86.69 111 ALA A CA 1
ATOM 812 C C . ALA A 1 111 ? -4.260 -12.413 3.214 1.00 86.69 111 ALA A C 1
ATOM 814 O O . ALA A 1 111 ? -4.649 -12.047 4.320 1.00 86.69 111 ALA A O 1
ATOM 815 N N . ASP A 1 112 ? -3.271 -13.301 3.081 1.00 83.62 112 ASP A N 1
ATOM 816 C CA . ASP A 1 112 ? -2.485 -13.839 4.199 1.00 83.62 112 ASP A CA 1
ATOM 817 C C . ASP A 1 112 ? -1.444 -12.842 4.737 1.00 83.62 112 ASP A C 1
ATOM 819 O O . ASP A 1 112 ? -0.952 -13.021 5.842 1.00 83.62 112 ASP A O 1
ATOM 823 N N . GLN A 1 113 ? -1.122 -11.774 4.004 1.00 87.69 113 GLN A N 1
ATOM 824 C CA . GLN A 1 113 ? -0.157 -10.745 4.428 1.00 87.69 113 GLN A CA 1
ATOM 825 C C . GLN A 1 113 ? -0.816 -9.599 5.209 1.00 87.69 113 GLN A C 1
ATOM 827 O O . GLN A 1 113 ? -0.153 -8.646 5.624 1.00 87.69 113 GLN A O 1
ATOM 832 N N . LEU A 1 114 ? -2.136 -9.668 5.377 1.00 89.19 114 LEU A N 1
ATOM 833 C CA . LEU A 1 114 ? -2.927 -8.652 6.042 1.00 89.19 114 LEU A CA 1
ATOM 834 C C . LEU A 1 114 ? -2.906 -8.867 7.560 1.00 89.19 114 LEU A C 1
ATOM 836 O O . LEU A 1 114 ? -3.316 -9.911 8.065 1.00 89.19 114 LEU A O 1
ATOM 840 N N . VAL A 1 115 ? -2.447 -7.852 8.284 1.00 89.75 115 VAL A N 1
ATOM 841 C CA . VAL A 1 115 ? -2.323 -7.835 9.742 1.00 89.75 115 VAL A CA 1
ATOM 842 C C . VAL A 1 115 ? -3.198 -6.728 10.337 1.00 89.75 115 VAL A C 1
ATOM 844 O O . VAL A 1 115 ? -3.475 -5.731 9.665 1.00 89.75 115 VAL A O 1
ATOM 847 N N . PRO A 1 116 ? -3.678 -6.886 11.582 1.00 87.12 116 PRO A N 1
ATOM 848 C CA . PRO A 1 116 ? -4.613 -5.934 12.176 1.00 87.12 116 PRO A CA 1
ATOM 849 C C . PRO A 1 116 ? -3.997 -4.547 12.388 1.00 87.12 116 PRO A C 1
ATOM 851 O O . PRO A 1 116 ? -4.634 -3.551 12.051 1.00 87.12 116 PRO A O 1
ATOM 854 N N . ASP A 1 117 ? -2.768 -4.491 12.902 1.00 88.50 117 ASP A N 1
ATOM 855 C CA . ASP A 1 117 ? -2.118 -3.272 13.382 1.00 88.50 117 ASP A CA 1
ATOM 856 C C . ASP A 1 117 ? -0.624 -3.222 13.019 1.00 88.50 117 ASP A C 1
ATOM 858 O O . ASP A 1 117 ? -0.009 -4.207 12.588 1.00 88.50 117 ASP A O 1
ATOM 862 N N . LEU A 1 118 ? -0.038 -2.033 13.180 1.00 90.88 118 LEU A N 1
ATOM 863 C CA . LEU A 1 118 ? 1.357 -1.773 12.839 1.00 90.88 118 LEU A CA 1
ATOM 864 C C . LEU A 1 118 ? 2.337 -2.540 13.740 1.00 90.88 118 LEU A C 1
ATOM 866 O O . LEU A 1 118 ? 3.383 -2.975 13.264 1.00 90.88 118 LEU A O 1
ATOM 870 N N . ALA A 1 119 ? 2.016 -2.734 15.021 1.00 90.12 119 ALA A N 1
ATOM 871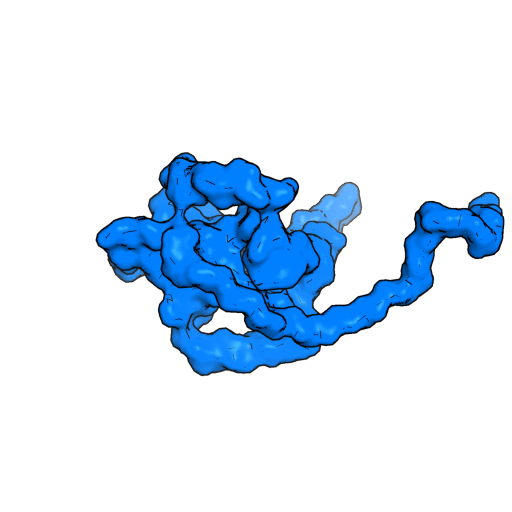 C CA . ALA A 1 119 ? 2.894 -3.455 15.943 1.00 90.12 119 ALA A CA 1
ATOM 872 C C . ALA A 1 119 ? 3.071 -4.914 15.496 1.00 90.12 119 ALA A C 1
ATOM 874 O O . ALA A 1 119 ? 4.196 -5.401 15.382 1.00 90.12 119 ALA A O 1
ATOM 875 N N . THR A 1 120 ? 1.965 -5.564 15.134 1.00 87.69 120 THR A N 1
ATOM 876 C CA . THR A 1 120 ? 1.941 -6.911 14.565 1.00 87.69 120 THR A CA 1
ATOM 877 C C . THR A 1 120 ? 2.727 -6.963 13.258 1.00 87.69 120 THR A C 1
ATOM 879 O O . THR A 1 120 ? 3.518 -7.886 13.060 1.00 87.69 120 THR A O 1
ATOM 882 N N . ALA A 1 121 ? 2.573 -5.958 12.388 1.00 88.75 121 ALA A N 1
ATOM 883 C CA . ALA A 1 121 ? 3.344 -5.871 11.149 1.00 88.75 121 ALA A CA 1
ATOM 884 C C . ALA A 1 121 ? 4.852 -5.852 11.420 1.00 88.75 121 ALA A C 1
ATOM 886 O O . ALA A 1 121 ? 5.583 -6.646 10.835 1.00 88.75 121 ALA A O 1
ATOM 887 N N . LEU A 1 122 ? 5.309 -4.992 12.338 1.00 89.19 122 LEU A N 1
ATOM 888 C CA . LEU A 1 122 ? 6.721 -4.856 12.703 1.00 89.19 122 LEU A CA 1
ATOM 889 C C . LEU A 1 122 ? 7.299 -6.146 13.299 1.00 89.19 122 LEU A C 1
ATOM 891 O O . LEU A 1 122 ? 8.440 -6.492 12.999 1.00 89.19 122 LEU A O 1
ATOM 895 N N . THR A 1 123 ? 6.515 -6.884 14.092 1.00 88.00 123 THR A N 1
ATOM 896 C CA . THR A 1 123 ? 6.914 -8.206 14.599 1.00 88.00 123 THR A CA 1
ATOM 897 C C . THR A 1 123 ? 7.055 -9.227 13.471 1.00 88.00 123 THR A C 1
ATOM 899 O O . THR A 1 123 ? 8.038 -9.960 13.424 1.00 88.00 123 THR A O 1
ATOM 902 N N . VAL A 1 124 ? 6.102 -9.263 12.536 1.00 85.00 124 VAL A N 1
ATOM 903 C CA . VAL A 1 124 ? 6.103 -10.213 11.411 1.00 85.00 124 VAL A CA 1
ATOM 904 C C . VAL A 1 124 ? 7.282 -9.975 10.458 1.00 85.00 124 VAL A C 1
ATOM 906 O O . VAL A 1 124 ? 7.853 -10.931 9.934 1.00 85.00 124 VAL A O 1
ATOM 909 N N . ILE A 1 125 ? 7.677 -8.717 10.249 1.00 85.81 125 ILE A N 1
ATOM 910 C CA . ILE A 1 125 ? 8.761 -8.344 9.325 1.00 85.81 125 ILE A CA 1
ATOM 911 C C . ILE A 1 125 ? 10.136 -8.209 10.000 1.00 85.81 125 ILE A C 1
ATOM 913 O O . ILE A 1 125 ? 11.097 -7.823 9.336 1.00 85.81 125 ILE A O 1
ATOM 917 N N . GLU A 1 126 ? 10.263 -8.508 11.296 1.00 87.38 126 GLU A N 1
ATOM 918 C CA . GLU A 1 126 ? 11.508 -8.347 12.065 1.00 87.38 126 GLU A CA 1
ATOM 919 C C . GLU A 1 126 ? 12.754 -8.968 11.389 1.00 87.38 126 GLU A C 1
ATOM 921 O O . GLU A 1 126 ? 13.798 -8.304 11.342 1.00 87.38 126 GLU A O 1
ATOM 926 N N . PRO A 1 127 ? 12.693 -10.177 10.788 1.00 82.81 127 PRO A N 1
ATOM 927 C CA . PRO A 1 127 ? 13.840 -10.736 10.067 1.00 82.81 127 PRO A CA 1
ATOM 928 C C . PRO A 1 127 ? 14.253 -9.880 8.863 1.00 82.81 127 PRO A C 1
ATOM 930 O O . PRO A 1 127 ? 15.439 -9.676 8.602 1.00 82.81 127 PRO A O 1
ATOM 933 N N . GLU A 1 128 ? 13.268 -9.336 8.153 1.00 82.25 128 GLU A N 1
ATOM 934 C CA . GLU A 1 128 ? 13.475 -8.538 6.950 1.00 82.25 128 GLU A CA 1
ATOM 935 C C . GLU A 1 128 ? 13.990 -7.132 7.286 1.00 82.25 128 GLU A C 1
ATOM 937 O O . GLU A 1 128 ? 14.809 -6.593 6.540 1.00 82.25 128 GLU A O 1
ATOM 942 N N . LEU A 1 129 ? 13.600 -6.571 8.439 1.00 82.75 129 LEU A N 1
ATOM 943 C CA . LEU A 1 129 ? 14.153 -5.315 8.960 1.00 82.75 129 LEU A CA 1
ATOM 944 C C . LEU A 1 129 ? 15.669 -5.398 9.171 1.00 82.75 129 LEU A C 1
ATOM 946 O O . LEU A 1 129 ? 16.369 -4.420 8.925 1.00 82.75 129 LEU A O 1
ATOM 950 N N . ARG A 1 130 ? 16.192 -6.561 9.585 1.00 83.31 130 ARG A N 1
ATOM 951 C CA . ARG A 1 130 ? 17.642 -6.771 9.749 1.00 83.31 130 ARG A CA 1
ATOM 952 C C . ARG A 1 130 ? 18.371 -7.003 8.428 1.00 83.31 130 ARG A C 1
ATOM 954 O O . ARG A 1 130 ? 19.550 -6.681 8.318 1.00 83.31 130 ARG A O 1
ATOM 961 N N . ALA A 1 131 ? 17.694 -7.590 7.444 1.00 82.94 131 ALA A N 1
ATOM 962 C CA . ALA A 1 131 ? 18.296 -7.945 6.161 1.00 82.94 131 ALA A CA 1
ATOM 963 C C . ALA A 1 131 ? 18.272 -6.798 5.135 1.00 82.94 131 ALA A C 1
ATOM 965 O O . ALA A 1 131 ? 19.066 -6.799 4.184 1.00 82.94 131 ALA A O 1
ATOM 966 N N . SER A 1 132 ? 17.334 -5.859 5.284 1.00 84.88 132 SER A N 1
ATOM 967 C CA . SER A 1 132 ? 17.043 -4.802 4.311 1.00 84.88 132 SER A CA 1
ATOM 968 C C . SER A 1 132 ? 17.742 -3.499 4.653 1.00 84.88 132 SER A C 1
ATOM 970 O O . SER A 1 132 ? 17.814 -3.100 5.808 1.00 84.88 132 SER A O 1
ATOM 972 N N . SER A 1 133 ? 18.201 -2.778 3.630 1.00 87.75 133 SER A N 1
ATOM 973 C CA . SER A 1 133 ? 18.783 -1.449 3.839 1.00 87.75 133 SER A CA 1
ATOM 974 C C . SER A 1 133 ? 17.719 -0.377 4.101 1.00 87.75 133 SER A C 1
ATOM 976 O O . SER A 1 133 ? 18.041 0.673 4.651 1.00 87.75 133 SER A O 1
ATOM 978 N N . ALA A 1 134 ? 16.474 -0.608 3.674 1.00 87.69 134 ALA A N 1
ATOM 979 C CA . ALA A 1 134 ? 15.315 0.198 4.032 1.00 87.69 134 ALA A CA 1
ATOM 980 C C . ALA A 1 134 ? 14.026 -0.632 3.984 1.00 87.69 134 ALA A C 1
ATOM 982 O O . ALA A 1 134 ? 13.870 -1.515 3.138 1.00 87.69 134 ALA A O 1
ATOM 983 N N . VAL A 1 135 ? 13.089 -0.279 4.859 1.00 90.62 135 VAL A N 1
ATOM 984 C CA . VAL A 1 135 ? 11.688 -0.701 4.807 1.00 90.62 135 VAL A CA 1
ATOM 985 C C . VAL A 1 135 ? 10.837 0.561 4.775 1.00 90.62 135 VAL A C 1
ATOM 987 O O . VAL A 1 135 ? 11.070 1.492 5.545 1.00 90.62 135 VAL A O 1
ATOM 990 N N . THR A 1 136 ? 9.878 0.607 3.860 1.00 91.44 136 THR A N 1
ATOM 991 C CA . THR A 1 136 ? 9.012 1.757 3.621 1.00 91.44 136 THR A CA 1
ATOM 992 C C . THR A 1 136 ? 7.577 1.396 3.960 1.00 91.44 136 THR A C 1
ATOM 994 O O . THR A 1 136 ? 7.073 0.353 3.548 1.00 91.44 136 THR A O 1
ATOM 997 N N . LEU A 1 137 ? 6.930 2.284 4.709 1.00 93.38 137 LEU A N 1
ATOM 998 C CA . LEU A 1 137 ? 5.528 2.193 5.078 1.00 93.38 137 LEU A CA 1
ATOM 999 C C . LEU A 1 137 ? 4.761 3.232 4.263 1.00 93.38 137 LEU A C 1
ATOM 1001 O O . LEU A 1 137 ? 5.001 4.430 4.406 1.00 93.38 137 LEU A O 1
ATOM 1005 N N . ILE A 1 138 ? 3.878 2.767 3.386 1.00 92.69 138 ILE A N 1
ATOM 1006 C CA . ILE A 1 138 ? 3.133 3.594 2.437 1.00 92.69 138 ILE A CA 1
ATOM 1007 C C . ILE A 1 138 ? 1.676 3.634 2.886 1.00 92.69 138 ILE A C 1
ATOM 1009 O O . ILE A 1 138 ? 0.950 2.653 2.741 1.00 92.69 138 ILE A O 1
ATOM 1013 N N . THR A 1 139 ? 1.253 4.764 3.443 1.00 92.75 139 THR A N 1
ATOM 1014 C CA . THR A 1 139 ? -0.115 4.993 3.945 1.00 92.75 139 THR A CA 1
ATOM 1015 C C . THR A 1 139 ? -0.882 5.879 2.963 1.00 92.75 139 THR A C 1
ATOM 1017 O O . THR A 1 139 ? -1.320 6.980 3.296 1.00 92.75 139 THR A O 1
ATOM 1020 N N . GLY A 1 140 ? -0.977 5.416 1.716 1.00 89.25 140 GLY A N 1
ATOM 1021 C CA . GLY A 1 140 ? -1.597 6.149 0.612 1.00 89.25 140 GLY A CA 1
ATOM 1022 C C . GLY A 1 140 ? -0.630 7.008 -0.216 1.00 89.25 140 GLY A C 1
ATOM 1023 O O . GLY A 1 140 ? 0.588 6.940 -0.026 1.00 89.25 140 GLY A O 1
ATOM 1024 N N . PRO A 1 141 ? -1.167 7.789 -1.170 1.00 86.88 141 PRO A N 1
ATOM 1025 C CA . PRO A 1 141 ? -0.378 8.601 -2.089 1.00 86.88 141 PRO A CA 1
ATOM 1026 C C . PRO A 1 141 ? 0.383 9.728 -1.388 1.00 86.88 141 PRO A C 1
ATOM 1028 O O . PRO A 1 141 ? -0.078 10.317 -0.404 1.00 86.88 141 PRO A O 1
ATOM 1031 N N . SER A 1 142 ? 1.543 10.071 -1.948 1.00 83.62 142 SER A N 1
ATOM 1032 C CA . SER A 1 142 ? 2.371 11.182 -1.489 1.00 83.62 142 SER A CA 1
ATOM 1033 C C . SER A 1 142 ? 1.618 12.501 -1.662 1.00 83.62 142 SER A C 1
ATOM 1035 O O . SER A 1 142 ? 1.185 12.848 -2.764 1.00 83.62 142 SER A O 1
ATOM 1037 N N . ARG A 1 143 ? 1.452 13.239 -0.562 1.00 82.00 143 ARG A N 1
ATOM 1038 C CA . ARG A 1 143 ? 0.787 14.546 -0.516 1.00 82.00 143 ARG A CA 1
ATOM 1039 C C . ARG A 1 143 ? 1.648 15.514 0.278 1.00 82.00 143 ARG A C 1
ATOM 1041 O O . ARG A 1 143 ? 1.940 15.261 1.444 1.00 82.00 143 ARG A O 1
ATOM 1048 N N . THR A 1 144 ? 1.999 16.632 -0.340 1.00 79.50 144 THR A N 1
ATOM 1049 C CA . THR A 1 144 ? 2.716 17.732 0.303 1.00 79.50 144 THR A CA 1
ATOM 1050 C C . THR A 1 144 ? 1.884 18.992 0.132 1.00 79.50 144 THR A C 1
ATOM 1052 O O . THR A 1 144 ? 1.487 19.330 -0.980 1.00 79.50 144 THR A O 1
ATOM 1055 N N . ALA A 1 145 ? 1.576 19.662 1.238 1.00 71.69 145 ALA A N 1
ATOM 1056 C CA . ALA A 1 145 ? 1.030 21.009 1.196 1.00 71.69 145 ALA A CA 1
ATOM 1057 C C . ALA A 1 145 ? 2.203 21.987 1.255 1.00 71.69 145 ALA A C 1
ATOM 1059 O O . ALA A 1 145 ? 3.030 21.885 2.163 1.00 71.69 145 ALA A O 1
ATOM 1060 N N . ASP A 1 146 ? 2.286 22.894 0.287 1.00 67.38 146 ASP A N 1
ATOM 1061 C CA . ASP A 1 146 ? 3.232 24.007 0.364 1.00 67.38 146 ASP A CA 1
ATOM 1062 C C . ASP A 1 146 ? 2.770 25.027 1.426 1.00 67.38 146 ASP A C 1
ATOM 1064 O O . ASP A 1 146 ? 1.619 24.997 1.873 1.00 67.38 146 ASP A O 1
ATOM 1068 N N . ILE A 1 147 ? 3.649 25.950 1.826 1.00 70.44 147 ILE A N 1
ATOM 1069 C CA . ILE A 1 147 ? 3.349 27.045 2.767 1.00 70.44 147 ILE A CA 1
ATOM 1070 C C . ILE A 1 147 ? 2.141 27.869 2.282 1.00 70.44 147 ILE A C 1
ATOM 1072 O O . ILE A 1 147 ? 1.363 28.368 3.092 1.00 70.44 147 ILE A O 1
ATOM 1076 N N . GLU A 1 148 ? 1.925 27.927 0.966 1.00 71.00 148 GLU A N 1
ATOM 1077 C CA . GLU A 1 148 ? 0.775 28.568 0.315 1.00 71.00 148 GLU A CA 1
ATOM 1078 C C . GLU A 1 148 ? -0.518 27.717 0.329 1.00 71.00 148 GLU A C 1
ATOM 1080 O O . GLU A 1 148 ? -1.479 28.024 -0.371 1.00 71.00 148 GLU A O 1
ATOM 1085 N N . GLN A 1 149 ? -0.558 26.629 1.109 1.00 72.25 149 GLN A N 1
ATOM 1086 C CA . GLN A 1 149 ? -1.695 25.709 1.290 1.00 72.25 149 GLN A CA 1
ATOM 1087 C C . GLN A 1 149 ? -2.180 24.991 0.022 1.00 72.25 149 GLN A C 1
ATOM 1089 O O . GLN A 1 149 ? -3.245 24.368 0.018 1.00 72.25 149 GLN A O 1
ATOM 1094 N N . THR A 1 150 ? -1.391 25.011 -1.049 1.00 69.12 150 THR A N 1
ATOM 1095 C CA . THR A 1 150 ? -1.691 24.229 -2.248 1.00 69.12 150 THR A CA 1
ATOM 1096 C C . THR A 1 150 ? -1.237 22.787 -2.038 1.00 69.12 150 THR A C 1
ATOM 1098 O O . THR A 1 150 ? -0.063 22.522 -1.775 1.00 69.12 150 THR A O 1
ATOM 1101 N N . LEU A 1 151 ? -2.177 21.843 -2.136 1.00 71.38 151 LEU A N 1
ATOM 1102 C CA . LEU A 1 151 ? -1.893 20.411 -2.058 1.00 71.38 151 LEU A CA 1
ATOM 1103 C C . LEU A 1 151 ? -1.318 19.918 -3.385 1.00 71.38 151 LEU A C 1
ATOM 1105 O O . LEU A 1 151 ? -2.028 19.838 -4.387 1.00 71.38 151 LEU A O 1
ATOM 1109 N N . ILE A 1 152 ? -0.050 19.523 -3.363 1.00 73.81 152 ILE A N 1
ATOM 1110 C CA . ILE A 1 152 ? 0.636 18.896 -4.489 1.00 73.81 152 ILE A CA 1
ATOM 1111 C C . ILE A 1 152 ? 0.774 17.401 -4.190 1.00 73.81 152 ILE A C 1
ATOM 1113 O O . ILE A 1 152 ? 1.196 16.992 -3.105 1.00 73.81 152 ILE A O 1
ATOM 1117 N N . ARG A 1 153 ? 0.383 16.565 -5.153 1.00 75.38 153 ARG A N 1
ATOM 1118 C CA . ARG A 1 153 ? 0.517 15.105 -5.070 1.00 75.38 153 ARG A CA 1
ATOM 1119 C C . ARG A 1 153 ? 1.782 14.650 -5.787 1.00 75.38 153 ARG A C 1
ATOM 1121 O O . ARG A 1 153 ? 2.130 15.213 -6.819 1.00 75.38 153 ARG A O 1
ATOM 1128 N N . GLY A 1 154 ? 2.436 13.618 -5.260 1.00 69.38 154 GLY A N 1
ATOM 1129 C CA . GLY A 1 154 ? 3.517 12.921 -5.961 1.00 69.38 154 GLY A CA 1
ATOM 1130 C C . GLY A 1 154 ? 4.888 1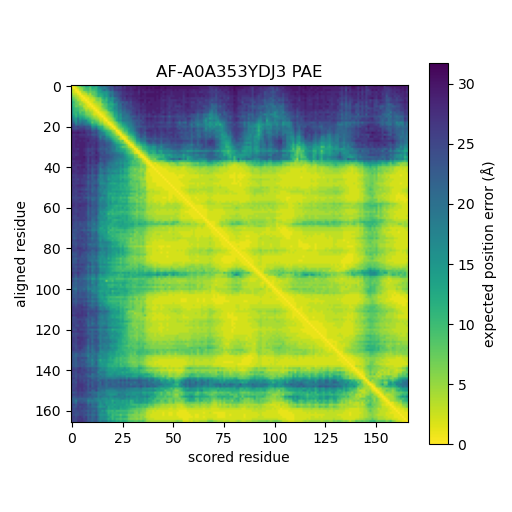3.610 -5.948 1.00 69.38 154 GLY A C 1
ATOM 1131 O O . GLY A 1 154 ? 5.717 13.324 -6.804 1.00 69.38 154 GLY A O 1
ATOM 1132 N N . VAL A 1 155 ? 5.144 14.533 -5.012 1.00 74.69 155 VAL A N 1
ATOM 1133 C CA . VAL A 1 155 ? 6.431 15.264 -4.944 1.00 74.69 155 VAL A CA 1
ATOM 1134 C C . VAL A 1 155 ? 7.559 14.396 -4.375 1.00 74.69 155 VAL A C 1
ATOM 1136 O O . VAL A 1 155 ? 8.696 14.469 -4.832 1.00 74.69 155 VAL A O 1
ATOM 1139 N N . HIS A 1 156 ? 7.254 13.573 -3.368 1.00 76.06 156 HIS A N 1
ATOM 1140 C CA . HIS A 1 156 ? 8.245 12.793 -2.610 1.00 76.06 156 HIS A CA 1
ATOM 1141 C C . HIS A 1 156 ? 7.965 11.284 -2.632 1.00 76.06 156 HIS A C 1
ATOM 1143 O O . HIS A 1 156 ? 8.369 10.557 -1.726 1.00 76.06 156 HIS A O 1
ATOM 1149 N N . GLY A 1 157 ? 7.217 10.820 -3.630 1.00 82.19 157 GLY A N 1
ATOM 1150 C CA . GLY A 1 157 ? 6.786 9.434 -3.762 1.00 82.19 157 GLY A CA 1
ATOM 1151 C C . GLY A 1 157 ? 5.639 9.305 -4.763 1.00 82.19 157 GLY A C 1
ATOM 1152 O O . GLY A 1 157 ? 5.293 10.292 -5.412 1.00 82.19 157 GLY A O 1
ATOM 1153 N N . PRO A 1 158 ? 5.021 8.122 -4.871 1.00 85.00 158 PRO A N 1
ATOM 1154 C CA . PRO A 1 158 ? 3.938 7.883 -5.816 1.00 85.00 158 PRO A CA 1
ATOM 1155 C C . PRO A 1 158 ? 2.761 8.835 -5.581 1.00 85.00 158 PRO A C 1
ATOM 1157 O O . PRO A 1 158 ? 2.300 9.018 -4.451 1.00 85.00 158 PRO A O 1
ATOM 1160 N N . GLY A 1 159 ? 2.288 9.451 -6.664 1.00 85.62 159 GLY A N 1
ATOM 1161 C CA . GLY A 1 159 ? 1.082 10.276 -6.682 1.00 85.62 159 GLY A CA 1
ATOM 1162 C C . GLY A 1 159 ? -0.193 9.441 -6.597 1.00 85.62 159 GLY A C 1
ATOM 1163 O O . GLY A 1 159 ? -1.177 9.924 -6.040 1.00 85.62 159 GLY A O 1
ATOM 1164 N N . ASP A 1 160 ? -0.130 8.187 -7.058 1.00 91.06 160 ASP A N 1
ATOM 1165 C CA . ASP A 1 160 ? -1.206 7.202 -6.974 1.00 91.06 160 ASP A CA 1
ATOM 1166 C C . ASP A 1 160 ? -0.683 5.863 -6.441 1.00 91.06 160 ASP A C 1
ATOM 1168 O O . ASP A 1 160 ? 0.350 5.345 -6.880 1.00 91.06 160 ASP A O 1
ATOM 1172 N N . VAL A 1 161 ? -1.416 5.291 -5.484 1.00 93.69 161 VAL A N 1
ATOM 1173 C CA . VAL A 1 161 ? -1.096 3.998 -4.867 1.00 93.69 161 VAL A CA 1
ATOM 1174 C C . VAL A 1 161 ? -2.267 3.049 -5.070 1.00 93.69 161 VAL A C 1
ATOM 1176 O O . VAL A 1 161 ? -3.392 3.331 -4.648 1.00 93.69 161 VAL A O 1
ATOM 1179 N N . HIS A 1 162 ? -1.989 1.905 -5.687 1.00 95.12 162 HIS A N 1
ATOM 1180 C CA . HIS A 1 162 ? -2.963 0.846 -5.919 1.00 95.12 162 HIS A CA 1
ATOM 1181 C C . HIS A 1 162 ? -2.529 -0.432 -5.209 1.00 95.12 162 HIS A C 1
ATOM 1183 O O . HIS A 1 162 ? -1.374 -0.832 -5.297 1.00 95.12 162 HIS A O 1
ATOM 1189 N N . VAL A 1 163 ? -3.462 -1.119 -4.562 1.00 95.56 163 VAL A N 1
ATOM 1190 C CA . VAL A 1 163 ? -3.252 -2.452 -3.993 1.00 95.56 163 VAL A CA 1
ATOM 1191 C C . VAL A 1 163 ? -4.145 -3.425 -4.737 1.00 95.56 163 VAL A C 1
ATOM 1193 O O . VAL A 1 163 ? -5.348 -3.209 -4.836 1.00 95.56 163 VAL A O 1
ATOM 1196 N N . VAL A 1 164 ? -3.564 -4.492 -5.271 1.00 94.94 164 VAL A N 1
ATOM 1197 C CA . VAL A 1 164 ? -4.299 -5.539 -5.977 1.00 94.94 164 VAL A CA 1
ATOM 1198 C C . VAL A 1 164 ? -4.190 -6.827 -5.183 1.00 94.94 164 VAL A C 1
ATOM 1200 O O . VAL A 1 164 ? -3.107 -7.400 -5.071 1.00 94.94 164 VAL A O 1
ATOM 1203 N N . PHE A 1 165 ? -5.318 -7.287 -4.647 1.00 91.56 165 PHE A N 1
ATOM 1204 C CA . PHE A 1 165 ? -5.401 -8.601 -4.022 1.00 91.56 165 PHE A CA 1
ATOM 1205 C C . PHE A 1 165 ? -5.470 -9.684 -5.104 1.00 91.56 165 PHE A C 1
ATOM 1207 O O . PHE A 1 165 ? -6.430 -9.707 -5.883 1.00 91.56 165 PHE A O 1
ATOM 1214 N N . VAL A 1 166 ? -4.467 -10.564 -5.148 1.00 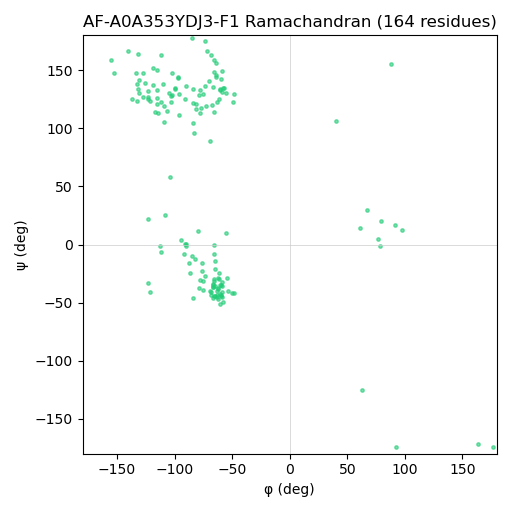86.69 166 VAL A N 1
ATOM 1215 C CA . VAL A 1 166 ? -4.334 -11.666 -6.123 1.00 86.69 166 VAL A CA 1
ATOM 1216 C C . VAL A 1 166 ? -4.402 -13.050 -5.493 1.00 86.69 166 VAL A C 1
ATOM 1218 O O . VAL A 1 166 ? -4.108 -13.188 -4.284 1.00 86.69 166 VAL A O 1
#

Foldseek 3Di:
DDDDPPPPPDDDPDDPFDDAQDDDDDDPPQQFAPDQDDPVLVVLLQVLLVVQPAAEAEDPVVVVVQDDGLEHEWEFRAAASNRNKTKHFLVTTPRCCQFFPRQEYEYEYESRRYDHHDVSSCVSNVVVVVVGPDMDIDRFWAWDQDPVRDIDTDPGGHSYYYYYHD

Radius of gyration: 17.26 Å; Cα contacts (8 Å, |Δi|>4): 342; chains: 1; bounding box: 46×50×35 Å

pLDDT: mean 78.14, std 17.63, range [30.31, 95.56]

Secondary structure (DSSP, 8-state):
-PPPTT-TTPPPSSPPPPPP-------TTSS--SSPPPHHHHHHHHHHHHHTT-EEEESHHHHHHH-STTEEEEE-SEEETTTTEEEEETTSTTTTSTTTT-SEEEEEE-GGGEESSHHHHHHHTHHHHHH-S-EEEE-SS-EEE-TT--EEESSSS-SEEEEEE-

Sequence (166 aa):
MALPPDDPCRPPREYPRPGPVYACACPSAVGAHPRPAGRAVIDRFTAALEAVGGHVHHGREALDRLRGEGVSVTPCLALVAETGTVVVSSRLLGGRRPSLVDPVHVVEARADQLVPDLATALTVIEPELRASSAVTLITGPSRTADIEQTLIRGVHGPGDVHVVFV

Nearest PDB structures (foldseek):
  2g40-assembly1_A-2  TM=7.515E-01  e=6.153E-08  Deinococcus radiodurans
  4g74-assembly1_A  TM=1.881E-01  e=1.784E+00  Saccharomyces cerevisiae S288C
  4g6h-assembly1_A  TM=1.978E-01  e=5.242E+00  Saccharomyces cerevisiae S288C

Mean predicted aligned error: 10.44 Å